Protein AF-A0A0C2ZFK3-F1 (afdb_monomer)

Organism: NCBI:txid1036808

Mean predicted aligned error: 5.64 Å

Solvent-accessible surface area (backbone atoms only — not comparable to full-atom values): 3942 Å² total; per-residue (Å²): 114,69,68,60,53,54,50,48,52,52,52,50,54,50,53,54,51,52,50,49,53,49,53,53,51,51,51,56,47,63,67,44,47,62,56,53,52,49,51,53,50,53,50,33,52,48,26,51,51,46,43,50,35,44,74,70,66,74,44,64,91,88,68,77,58,64,83,65,129

Radius of gyration: 25.93 Å; Cα contacts (8 Å, |Δi|>4): 21; chains: 1; bounding box: 47×18×72 Å

pLDDT: mean 95.39, std 4.51, range [66.12, 98.44]

Structure (mmCIF, N/CA/C/O backbone):
data_AF-A0A0C2ZFK3-F1
#
_entry.id   AF-A0A0C2ZFK3-F1
#
loop_
_atom_site.group_PDB
_atom_site.id
_atom_site.type_symbol
_atom_site.label_atom_id
_atom_site.label_alt_id
_atom_site.label_comp_id
_atom_site.label_asym_id
_atom_site.label_entity_id
_atom_site.label_seq_id
_atom_site.pdbx_PDB_ins_code
_atom_site.Cartn_x
_atom_site.Cartn_y
_atom_site.Cartn_z
_atom_site.occupancy
_atom_site.B_iso_or_equiv
_atom_site.auth_seq_id
_atom_site.auth_comp_id
_atom_site.auth_asym_id
_atom_site.auth_atom_id
_atom_site.pdbx_PDB_model_num
ATOM 1 N N . ARG A 1 1 ? 23.952 -10.527 -47.052 1.00 66.12 1 ARG A N 1
ATOM 2 C CA . ARG A 1 1 ? 24.503 -10.607 -45.674 1.00 66.12 1 ARG A CA 1
ATOM 3 C C . ARG A 1 1 ? 24.341 -9.315 -44.857 1.00 66.12 1 ARG A C 1
ATOM 5 O O . ARG A 1 1 ? 23.964 -9.419 -43.704 1.00 66.12 1 ARG A O 1
ATOM 12 N N . LYS A 1 2 ? 24.556 -8.109 -45.418 1.00 82.44 2 LYS A N 1
ATOM 13 C CA . LYS A 1 2 ? 24.380 -6.823 -44.696 1.00 82.44 2 LYS A CA 1
ATOM 14 C C . LYS A 1 2 ? 22.972 -6.630 -44.093 1.00 82.44 2 LYS A C 1
ATOM 16 O O . LYS A 1 2 ? 22.853 -6.368 -42.907 1.00 82.44 2 LYS A O 1
ATOM 21 N N . PHE A 1 3 ? 21.922 -6.867 -44.882 1.00 86.88 3 PHE A N 1
ATOM 22 C CA . PHE A 1 3 ? 20.528 -6.691 -44.446 1.00 86.88 3 PHE A CA 1
ATOM 23 C C . PHE A 1 3 ? 20.090 -7.622 -43.302 1.00 86.88 3 PHE A C 1
ATOM 25 O O . PHE A 1 3 ? 19.243 -7.257 -42.492 1.00 86.88 3 PHE A O 1
ATOM 32 N N . GLU A 1 4 ? 20.653 -8.829 -43.222 1.00 88.94 4 GLU A N 1
ATOM 33 C CA . GLU A 1 4 ? 20.360 -9.771 -42.133 1.00 88.94 4 GLU A CA 1
ATOM 34 C C . GLU A 1 4 ? 20.976 -9.303 -40.814 1.00 88.94 4 GLU A C 1
ATOM 36 O O . GLU A 1 4 ? 20.327 -9.381 -39.775 1.00 88.94 4 GLU A O 1
ATOM 41 N N . LEU A 1 5 ? 22.198 -8.762 -40.868 1.00 91.31 5 LEU A N 1
ATOM 42 C CA . LEU A 1 5 ? 22.881 -8.204 -39.701 1.00 91.31 5 LEU A CA 1
ATOM 43 C C . LEU A 1 5 ? 22.174 -6.949 -39.182 1.00 91.31 5 LEU A C 1
ATOM 45 O O . LEU A 1 5 ? 21.950 -6.845 -37.982 1.00 91.31 5 LEU A O 1
ATOM 49 N N . GLU A 1 6 ? 21.745 -6.049 -40.070 1.00 90.81 6 GLU A N 1
ATOM 50 C CA . GLU A 1 6 ? 20.968 -4.858 -39.689 1.00 90.81 6 GLU A CA 1
ATOM 51 C C . GLU A 1 6 ? 19.621 -5.234 -39.052 1.00 90.81 6 GLU A C 1
ATOM 53 O O . GLU A 1 6 ? 19.222 -4.666 -38.033 1.00 90.81 6 GLU A O 1
ATOM 58 N N . ARG A 1 7 ? 18.923 -6.235 -39.608 1.00 92.56 7 ARG A N 1
ATOM 59 C CA . ARG A 1 7 ? 17.674 -6.750 -39.026 1.00 92.56 7 ARG A CA 1
ATOM 60 C C . ARG A 1 7 ? 17.910 -7.359 -37.645 1.00 92.56 7 ARG A C 1
ATOM 62 O O . ARG A 1 7 ? 17.122 -7.109 -36.731 1.00 92.56 7 ARG A O 1
ATOM 69 N N . LEU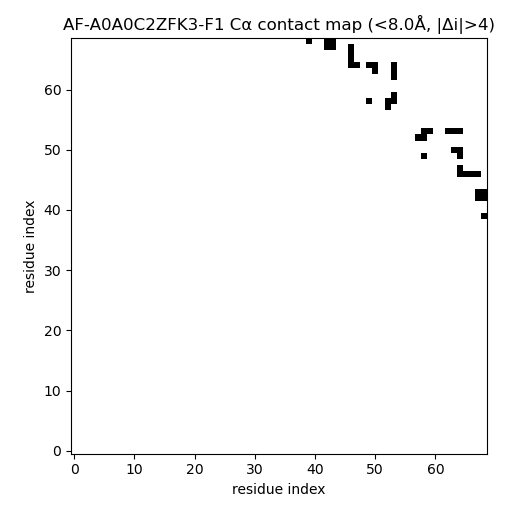 A 1 8 ? 18.975 -8.145 -37.495 1.00 93.62 8 LEU A N 1
ATOM 70 C CA . LEU A 1 8 ? 19.342 -8.759 -36.224 1.00 93.62 8 LEU A CA 1
ATOM 71 C C . LEU A 1 8 ? 19.668 -7.689 -35.177 1.00 93.62 8 LEU A C 1
ATOM 73 O O . LEU A 1 8 ? 19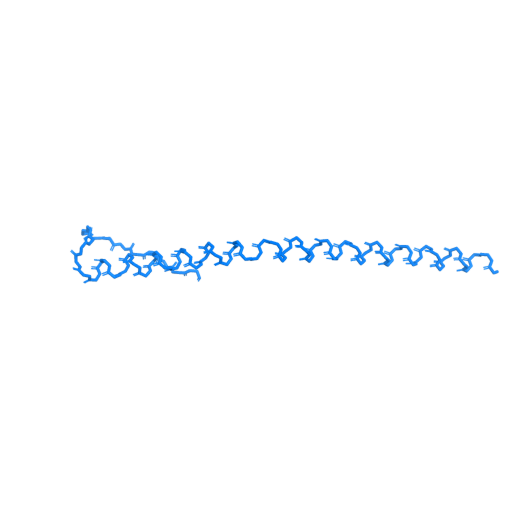.096 -7.722 -34.090 1.00 93.62 8 LEU A O 1
ATOM 77 N N . GLU A 1 9 ? 20.497 -6.703 -35.521 1.00 93.81 9 GLU A N 1
ATOM 78 C CA . GLU A 1 9 ? 20.839 -5.582 -34.642 1.00 93.81 9 GLU A CA 1
ATOM 79 C C . GLU A 1 9 ? 19.587 -4.814 -34.203 1.00 93.81 9 GLU A C 1
ATOM 81 O O . GLU A 1 9 ? 19.398 -4.550 -33.013 1.00 93.81 9 GLU A O 1
ATOM 86 N N . HIS A 1 10 ? 18.688 -4.504 -35.140 1.00 94.38 10 HIS A N 1
ATOM 87 C CA . HIS A 1 10 ? 17.443 -3.812 -34.824 1.00 94.38 10 HIS A CA 1
ATOM 88 C C . HIS A 1 10 ? 16.561 -4.626 -33.867 1.00 94.38 10 HIS A C 1
ATOM 90 O O . HIS A 1 10 ? 16.067 -4.091 -32.871 1.00 94.38 10 HIS A O 1
ATOM 96 N N . SER A 1 11 ? 16.398 -5.927 -34.131 1.00 93.00 11 SER A N 1
ATOM 97 C CA . SER A 1 11 ? 15.621 -6.817 -33.261 1.00 93.00 11 SER A CA 1
ATOM 98 C C . SER A 1 11 ? 16.228 -6.928 -31.859 1.00 93.00 11 SER A C 1
ATOM 100 O O . SER A 1 11 ? 15.500 -6.826 -30.875 1.00 93.00 11 SER A O 1
ATOM 102 N N . TYR A 1 12 ? 17.557 -7.019 -31.758 1.00 95.31 12 TYR A N 1
ATOM 103 C CA . TYR A 1 12 ? 18.281 -7.062 -30.491 1.00 95.31 12 TYR A CA 1
ATOM 104 C C 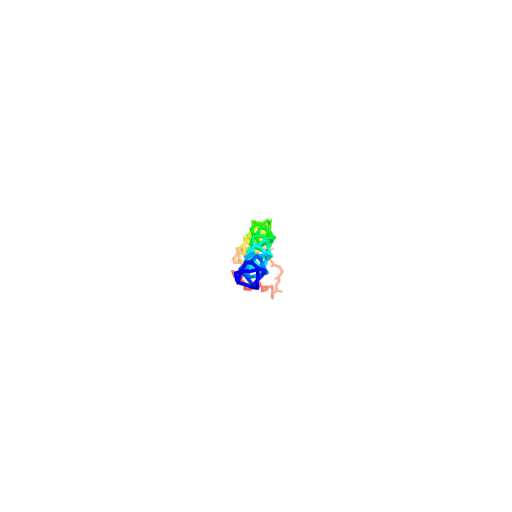. TYR A 1 12 ? 18.114 -5.764 -29.696 1.00 95.31 12 TYR A C 1
ATOM 106 O O . TYR A 1 12 ? 17.802 -5.78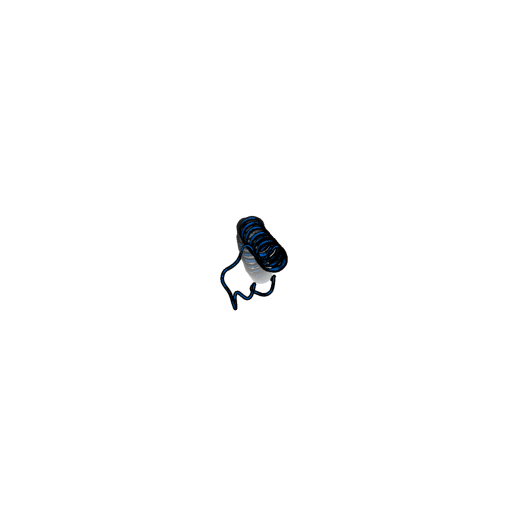5 -28.509 1.00 95.31 12 TYR A O 1
ATOM 114 N N . ARG A 1 13 ? 18.253 -4.603 -30.344 1.00 95.69 13 ARG A N 1
ATOM 115 C CA . ARG A 1 13 ? 18.032 -3.311 -29.679 1.00 95.69 13 ARG A CA 1
ATOM 116 C C . ARG A 1 13 ? 16.603 -3.184 -29.159 1.00 95.69 13 ARG A C 1
ATOM 118 O O . ARG A 1 13 ? 16.403 -2.670 -28.060 1.00 95.69 13 ARG A O 1
ATOM 125 N N . LYS A 1 14 ? 15.621 -3.668 -29.925 1.00 95.75 14 LYS A N 1
ATOM 126 C CA . LYS A 1 14 ? 14.217 -3.682 -29.505 1.00 95.75 14 LYS A CA 1
ATOM 127 C C . LYS A 1 14 ? 14.021 -4.539 -28.253 1.00 95.75 14 LYS A C 1
ATOM 129 O O . LYS A 1 14 ? 13.460 -4.037 -27.283 1.00 95.75 14 LYS A O 1
ATOM 134 N N . THR A 1 15 ? 14.529 -5.772 -28.242 1.00 96.19 15 THR A N 1
ATOM 135 C CA . THR A 1 15 ? 14.370 -6.677 -27.090 1.00 96.19 15 THR A CA 1
ATOM 136 C C . THR A 1 15 ? 15.089 -6.161 -25.845 1.00 96.19 15 THR A C 1
ATOM 138 O O . THR A 1 15 ? 14.538 -6.213 -24.748 1.00 96.19 15 THR A O 1
ATOM 141 N N . VAL A 1 16 ? 16.289 -5.592 -25.997 1.00 96.69 16 VAL A N 1
ATOM 142 C CA . VAL A 1 16 ? 17.030 -4.984 -24.881 1.00 96.69 16 VAL A CA 1
ATOM 143 C C . VAL A 1 16 ? 16.278 -3.788 -24.300 1.00 96.69 16 VAL A C 1
ATOM 145 O O . VAL A 1 16 ? 16.224 -3.634 -23.081 1.00 96.69 16 VAL A O 1
ATOM 148 N N . ASN A 1 17 ? 15.692 -2.938 -25.144 1.00 96.69 17 ASN A N 1
ATOM 149 C CA . ASN A 1 17 ? 14.915 -1.792 -24.674 1.00 96.69 17 ASN A CA 1
ATOM 150 C C . ASN A 1 17 ? 13.639 -2.226 -23.947 1.00 96.69 17 ASN A C 1
ATOM 152 O O . ASN A 1 17 ? 13.325 -1.677 -22.894 1.00 96.69 17 ASN A O 1
ATOM 156 N N . GLU A 1 18 ? 12.936 -3.227 -24.472 1.00 96.75 18 GLU A N 1
ATOM 157 C CA . GLU A 1 18 ? 11.748 -3.794 -23.832 1.00 96.75 18 GLU A CA 1
ATOM 158 C C . GLU A 1 18 ? 12.081 -4.404 -22.466 1.00 96.75 18 GLU A C 1
ATOM 160 O O . GLU A 1 18 ? 11.407 -4.110 -21.479 1.00 96.75 18 GLU A O 1
ATOM 165 N N . LYS A 1 19 ? 13.189 -5.148 -22.374 1.00 97.19 19 LYS A N 1
ATOM 166 C CA . LYS A 1 19 ? 13.683 -5.671 -21.099 1.00 97.19 19 LYS A CA 1
ATOM 167 C C . LYS A 1 19 ? 13.963 -4.552 -20.096 1.00 97.19 19 LYS A C 1
ATOM 169 O O . LYS A 1 19 ? 13.488 -4.619 -18.971 1.00 97.19 19 LYS A O 1
ATOM 174 N N . LYS A 1 20 ? 14.664 -3.489 -20.504 1.00 97.44 20 LYS A N 1
ATOM 175 C CA . LYS A 1 20 ? 14.933 -2.341 -19.620 1.00 97.44 20 LYS A CA 1
ATOM 176 C C . LYS A 1 20 ? 13.646 -1.691 -19.114 1.00 97.44 20 LYS A C 1
ATOM 178 O O . LYS A 1 20 ? 13.567 -1.344 -17.941 1.00 97.44 20 LYS A O 1
ATOM 183 N N . LEU A 1 21 ? 12.637 -1.526 -19.972 1.00 97.25 21 LEU A N 1
ATOM 184 C CA . LEU A 1 21 ? 11.336 -0.984 -19.562 1.00 97.25 21 LEU A CA 1
ATOM 185 C C . LEU A 1 21 ? 10.652 -1.876 -18.521 1.00 97.25 21 LEU A C 1
ATOM 187 O O . LEU A 1 21 ? 10.086 -1.361 -17.552 1.00 97.25 21 LEU A O 1
ATOM 191 N N . HIS A 1 22 ? 10.732 -3.195 -18.697 1.00 97.62 22 HIS A N 1
ATOM 192 C CA . HIS A 1 22 ? 10.217 -4.147 -17.721 1.00 97.62 22 HIS A CA 1
ATOM 193 C C . HIS A 1 22 ? 10.973 -4.049 -16.392 1.00 97.62 22 HIS A C 1
ATOM 195 O O . HIS A 1 22 ? 10.340 -3.823 -15.363 1.00 97.62 22 HIS A O 1
ATOM 201 N N . ASP A 1 23 ? 12.307 -4.084 -16.426 1.00 98.00 23 ASP A N 1
ATOM 202 C CA . ASP A 1 23 ? 13.168 -3.980 -15.242 1.00 98.00 23 ASP A CA 1
ATOM 203 C C . ASP A 1 23 ? 12.900 -2.670 -14.468 1.00 98.00 23 ASP A C 1
ATOM 205 O O . ASP A 1 23 ? 12.798 -2.664 -13.241 1.00 98.00 23 ASP A O 1
ATOM 209 N N . HIS A 1 24 ? 12.721 -1.544 -15.172 1.00 97.88 24 HIS A N 1
ATOM 210 C CA . HIS A 1 24 ? 12.370 -0.258 -14.557 1.00 97.88 24 HIS A CA 1
ATOM 211 C C . HIS A 1 24 ? 10.986 -0.271 -13.904 1.00 97.88 24 HIS A C 1
ATOM 213 O O . HIS A 1 24 ? 10.801 0.299 -12.822 1.00 97.88 24 HIS A O 1
ATOM 219 N N . THR A 1 25 ? 10.013 -0.906 -14.556 1.00 97.44 25 THR A N 1
ATOM 220 C CA . THR A 1 25 ? 8.656 -1.047 -14.020 1.00 97.44 25 THR A CA 1
ATOM 221 C C . THR A 1 25 ? 8.674 -1.920 -12.770 1.00 97.44 25 THR A C 1
ATOM 223 O O . THR A 1 25 ? 8.142 -1.520 -11.735 1.00 97.44 25 THR A O 1
ATOM 226 N N . GLU A 1 26 ? 9.356 -3.062 -12.829 1.00 98.00 26 GLU A N 1
ATOM 227 C CA . GLU A 1 26 ? 9.522 -3.985 -11.710 1.00 98.00 26 GLU A CA 1
ATOM 228 C C . GLU A 1 26 ? 10.216 -3.305 -10.524 1.00 98.00 26 GLU A C 1
ATOM 230 O O . GLU A 1 26 ? 9.713 -3.354 -9.402 1.00 98.00 26 GLU A O 1
ATOM 235 N N . ALA A 1 27 ? 11.320 -2.594 -10.766 1.00 97.88 27 ALA A N 1
ATOM 236 C CA . ALA A 1 27 ? 12.018 -1.836 -9.731 1.00 97.88 27 ALA A CA 1
ATOM 237 C C . ALA A 1 27 ? 11.116 -0.765 -9.095 1.00 97.88 27 ALA A C 1
ATOM 239 O O . ALA A 1 27 ? 11.106 -0.603 -7.874 1.00 97.88 27 ALA A O 1
ATOM 240 N N . SER A 1 28 ? 10.318 -0.064 -9.906 1.00 97.25 28 SER A N 1
ATOM 241 C CA . SER A 1 28 ? 9.381 0.955 -9.418 1.00 97.25 28 SER A CA 1
ATOM 242 C C . SER A 1 28 ? 8.274 0.364 -8.542 1.00 97.25 28 SER A C 1
ATOM 244 O O . SER A 1 28 ? 7.883 0.984 -7.551 1.00 97.25 28 SER A O 1
ATOM 246 N N . VAL A 1 29 ? 7.771 -0.825 -8.887 1.00 97.19 29 VAL A N 1
ATOM 247 C CA . VAL A 1 29 ? 6.782 -1.555 -8.078 1.00 97.19 29 VAL A CA 1
ATOM 248 C C . VAL A 1 29 ? 7.415 -2.019 -6.770 1.00 97.19 29 VAL A C 1
ATOM 250 O O . VAL A 1 29 ? 6.922 -1.656 -5.702 1.00 97.19 29 VAL A O 1
ATOM 253 N N . LYS A 1 30 ? 8.557 -2.712 -6.844 1.00 96.94 30 LYS A N 1
ATOM 254 C CA . LYS A 1 30 ? 9.300 -3.212 -5.675 1.00 96.94 30 LYS A CA 1
ATOM 255 C C . LYS A 1 30 ? 9.663 -2.108 -4.689 1.00 96.94 30 LYS A C 1
ATOM 257 O O . LYS A 1 30 ? 9.638 -2.321 -3.484 1.00 96.94 30 LYS A O 1
ATOM 262 N N . HIS A 1 31 ? 9.980 -0.912 -5.179 1.00 96.69 31 HIS A N 1
ATOM 263 C CA . HIS A 1 31 ? 10.289 0.223 -4.312 1.00 96.69 31 HIS A CA 1
ATOM 264 C C . HIS A 1 31 ? 9.056 0.744 -3.551 1.00 96.69 31 HIS A C 1
ATOM 266 O O . HIS A 1 31 ? 9.176 1.239 -2.430 1.00 96.69 31 HIS A O 1
ATOM 272 N N . ARG A 1 32 ? 7.859 0.664 -4.144 1.00 97.06 32 ARG A N 1
ATOM 273 C CA . ARG A 1 32 ? 6.615 1.164 -3.531 1.00 97.06 32 ARG A CA 1
ATOM 274 C C . ARG A 1 32 ? 5.935 0.140 -2.631 1.00 97.06 32 ARG A C 1
ATOM 276 O O . ARG A 1 32 ? 5.315 0.533 -1.643 1.00 97.06 32 ARG A O 1
ATOM 283 N N . GLU A 1 33 ? 6.056 -1.140 -2.959 1.00 96.19 33 GLU A N 1
ATOM 284 C CA . GLU A 1 33 ? 5.379 -2.245 -2.277 1.00 96.19 33 GLU A CA 1
ATOM 285 C C . GLU A 1 33 ? 5.564 -2.233 -0.744 1.00 96.19 33 GLU A C 1
ATOM 287 O O . GLU A 1 33 ? 4.549 -2.247 -0.045 1.00 96.19 33 GLU A O 1
ATOM 292 N N . PRO A 1 34 ? 6.775 -2.059 -0.170 1.00 97.31 34 PRO A N 1
ATOM 293 C CA . PRO A 1 34 ? 6.940 -2.008 1.285 1.00 97.31 34 PRO A CA 1
ATOM 294 C C . PRO A 1 34 ? 6.206 -0.833 1.940 1.00 97.31 34 PRO A C 1
ATOM 296 O O . PRO A 1 34 ? 5.695 -0.954 3.053 1.00 97.31 34 PRO A O 1
ATOM 299 N N . GLY A 1 35 ? 6.142 0.315 1.257 1.00 97.31 35 GLY A N 1
ATOM 300 C CA . GLY A 1 35 ? 5.432 1.496 1.744 1.00 97.31 35 GLY A CA 1
ATOM 301 C C . GLY A 1 35 ? 3.923 1.273 1.778 1.00 97.31 35 GLY A C 1
ATOM 302 O O . GLY A 1 35 ? 3.282 1.562 2.788 1.00 97.31 35 GLY A O 1
ATOM 303 N N . ILE A 1 36 ? 3.373 0.694 0.708 1.00 97.00 36 ILE A N 1
ATOM 304 C CA . ILE A 1 36 ? 1.956 0.316 0.629 1.00 97.00 36 ILE A CA 1
ATOM 305 C C . ILE A 1 36 ? 1.631 -0.715 1.714 1.00 97.00 36 ILE A C 1
ATOM 307 O O . ILE A 1 36 ? 0.682 -0.523 2.475 1.00 97.00 36 ILE A O 1
ATOM 311 N N . GLN A 1 37 ? 2.461 -1.752 1.855 1.00 98.00 37 GLN A N 1
ATOM 312 C CA . GLN A 1 37 ? 2.287 -2.789 2.870 1.00 98.00 37 GLN A CA 1
ATOM 313 C C . GLN A 1 37 ? 2.308 -2.207 4.287 1.00 98.00 37 GLN A C 1
ATOM 315 O O . GLN A 1 37 ? 1.482 -2.572 5.128 1.00 98.00 37 GLN A O 1
ATOM 320 N N . LYS A 1 38 ? 3.225 -1.271 4.560 1.00 98.25 38 LYS A N 1
ATOM 321 C CA . LYS A 1 38 ? 3.312 -0.585 5.853 1.00 98.25 38 LYS A CA 1
ATOM 322 C C . LYS A 1 38 ? 2.047 0.220 6.139 1.00 98.25 38 LYS A C 1
ATOM 324 O O . LYS A 1 38 ? 1.511 0.114 7.239 1.00 98.25 38 LYS A O 1
ATOM 329 N N . LEU A 1 39 ? 1.553 0.981 5.163 1.00 98.06 39 LEU A N 1
ATOM 330 C CA . LEU A 1 39 ? 0.327 1.770 5.309 1.00 98.06 39 LEU A CA 1
ATOM 331 C C . LEU A 1 39 ? -0.897 0.883 5.555 1.00 98.06 39 LEU A C 1
ATOM 333 O O . LEU A 1 39 ? -1.643 1.144 6.497 1.00 98.06 39 LEU A O 1
ATOM 337 N N . ALA A 1 40 ? -1.062 -0.188 4.775 1.00 98.12 40 ALA A N 1
ATOM 338 C CA . ALA A 1 40 ? -2.147 -1.152 4.957 1.00 98.12 40 ALA A CA 1
ATOM 339 C C . ALA A 1 40 ? -2.094 -1.797 6.350 1.00 98.12 40 ALA A C 1
ATOM 341 O O . ALA A 1 40 ? -3.092 -1.842 7.066 1.00 98.12 40 ALA A O 1
ATOM 342 N N . THR A 1 41 ? -0.901 -2.204 6.789 1.00 98.25 41 THR A N 1
ATOM 343 C CA . THR A 1 41 ? -0.698 -2.788 8.122 1.00 98.25 41 THR A CA 1
ATOM 344 C C . THR A 1 41 ? -1.042 -1.789 9.231 1.00 98.25 41 THR A C 1
ATOM 346 O O . THR A 1 41 ? -1.760 -2.129 10.171 1.00 98.25 41 THR A O 1
ATOM 349 N N . SER A 1 42 ? -0.574 -0.540 9.131 1.00 98.38 42 SER A N 1
ATOM 350 C CA . SER A 1 42 ? -0.899 0.518 10.095 1.00 98.38 42 SER A CA 1
ATOM 351 C C . SER A 1 42 ? -2.400 0.803 10.155 1.00 98.38 42 SER A C 1
ATOM 353 O O . SER A 1 42 ? -2.950 0.920 11.250 1.00 98.38 42 SER A O 1
ATOM 355 N N . TYR A 1 43 ? -3.064 0.870 9.001 1.00 98.44 43 TYR A N 1
ATOM 356 C CA . TYR A 1 43 ? -4.509 1.051 8.913 1.00 98.44 43 TYR A CA 1
ATOM 357 C C . TYR A 1 43 ? -5.268 -0.105 9.578 1.00 98.44 43 TYR A C 1
ATOM 359 O O . TYR A 1 43 ? -6.117 0.125 10.441 1.00 98.44 43 TYR A O 1
ATOM 367 N N . ASN A 1 44 ? -4.914 -1.349 9.253 1.00 98.06 44 ASN A N 1
ATOM 368 C CA . ASN A 1 44 ? -5.549 -2.539 9.817 1.00 98.06 44 ASN A CA 1
ATOM 369 C C . ASN A 1 44 ? -5.379 -2.598 11.341 1.00 98.06 44 ASN A C 1
ATOM 371 O O . ASN A 1 44 ? -6.339 -2.858 12.069 1.00 98.06 44 ASN A O 1
ATOM 375 N N . ASN A 1 45 ? -4.189 -2.259 11.841 1.00 98.25 45 ASN A N 1
ATOM 376 C CA . ASN A 1 45 ? -3.931 -2.158 13.277 1.00 98.25 45 ASN A CA 1
ATOM 377 C C . ASN A 1 45 ? -4.796 -1.086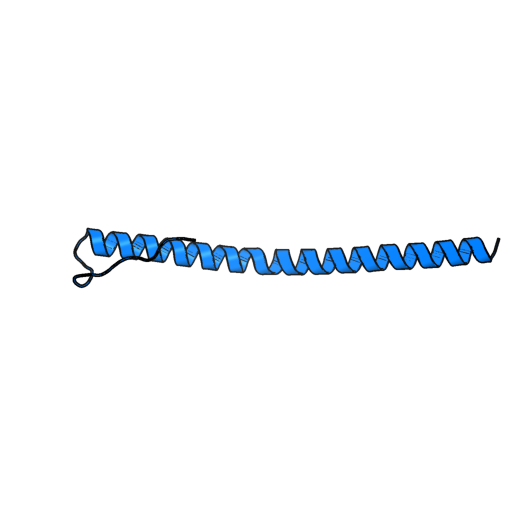 13.950 1.00 98.25 45 ASN A C 1
ATOM 379 O O . ASN A 1 45 ? -5.271 -1.302 15.066 1.00 98.25 45 ASN A O 1
ATOM 383 N N . LEU A 1 46 ? -5.025 0.054 13.292 1.00 97.88 46 LEU A N 1
ATOM 384 C CA . LEU A 1 46 ? -5.907 1.096 13.812 1.00 97.88 46 LEU A CA 1
ATOM 385 C C . LEU A 1 46 ? -7.365 0.620 13.861 1.00 97.88 46 LEU A C 1
ATOM 387 O O . LEU A 1 46 ? -8.033 0.824 14.874 1.00 97.88 46 LEU A O 1
ATOM 391 N N . CYS A 1 47 ? -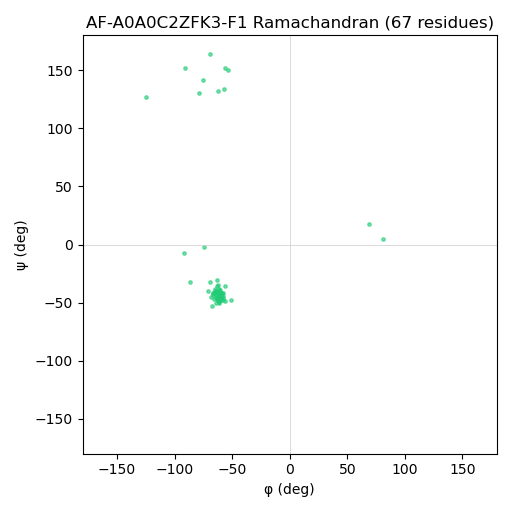7.837 -0.086 12.830 1.00 98.06 47 CYS A N 1
ATOM 392 C CA . CYS A 1 47 ? -9.181 -0.674 12.812 1.00 98.06 47 CYS A CA 1
ATOM 393 C C . CYS A 1 47 ? -9.390 -1.634 13.994 1.00 98.06 47 CYS A C 1
ATOM 395 O O . CYS A 1 47 ? -10.410 -1.574 14.685 1.00 98.06 47 CYS A O 1
ATOM 397 N N . ILE A 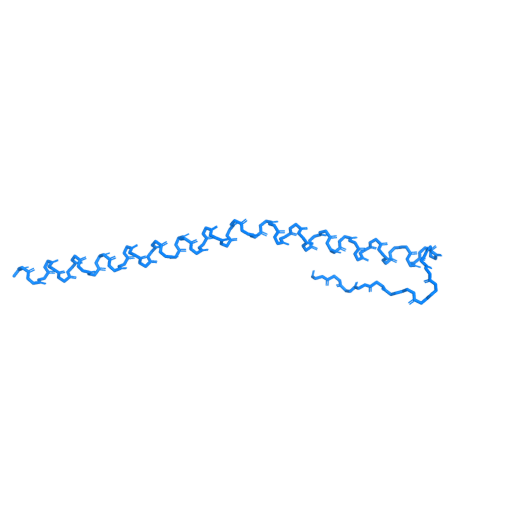1 48 ? -8.395 -2.484 14.271 1.00 97.75 48 ILE A N 1
ATOM 398 C CA . ILE A 1 48 ? -8.413 -3.414 15.408 1.00 97.75 48 ILE A CA 1
ATOM 399 C C . ILE A 1 48 ? -8.460 -2.647 16.737 1.00 97.75 48 ILE A C 1
ATOM 401 O O . ILE A 1 48 ? -9.283 -2.966 17.598 1.00 97.75 48 ILE A O 1
ATOM 405 N N . GLN A 1 49 ? -7.629 -1.614 16.899 1.00 97.19 49 GLN A N 1
ATOM 406 C CA . GLN A 1 49 ? -7.614 -0.784 18.108 1.00 97.19 49 GLN A CA 1
ATOM 407 C C . GLN A 1 49 ? -8.953 -0.078 18.338 1.00 97.19 49 GLN A C 1
ATOM 409 O O . GLN A 1 49 ? -9.484 -0.116 19.448 1.00 97.19 49 GLN A O 1
ATOM 414 N N . MET A 1 50 ? -9.544 0.507 17.294 1.00 96.81 50 MET A N 1
ATOM 415 C CA . MET A 1 50 ? -10.864 1.137 17.376 1.00 96.81 50 MET A CA 1
ATOM 416 C C . MET A 1 50 ? -11.932 0.127 17.800 1.00 96.81 50 MET A C 1
ATOM 418 O O . MET A 1 50 ? -12.719 0.404 18.705 1.00 96.81 50 MET A O 1
ATOM 422 N N . LYS A 1 51 ? -11.927 -1.072 17.207 1.00 97.12 51 LYS A N 1
ATOM 423 C CA . LYS A 1 51 ? -12.861 -2.144 17.571 1.00 97.12 51 LYS A CA 1
ATOM 424 C C . LYS A 1 51 ? -12.701 -2.567 19.032 1.00 97.12 51 LYS A C 1
ATOM 426 O O . LYS A 1 51 ? -13.702 -2.764 19.719 1.00 97.12 51 LYS A O 1
ATOM 431 N N . ALA A 1 52 ? -11.467 -2.652 19.526 1.00 97.25 52 ALA A N 1
ATOM 432 C CA . ALA A 1 52 ? -11.191 -2.950 20.927 1.00 97.25 52 ALA A CA 1
ATOM 433 C C . ALA A 1 52 ? -11.710 -1.847 21.867 1.00 97.25 52 ALA A C 1
ATOM 435 O O . ALA A 1 52 ? -12.334 -2.161 22.878 1.00 97.25 52 ALA A O 1
ATOM 436 N N . LEU A 1 53 ? -11.515 -0.568 21.529 1.00 97.19 53 LEU A N 1
ATOM 437 C CA . LEU A 1 53 ? -12.023 0.560 22.322 1.00 97.19 53 LEU A CA 1
ATOM 438 C C . LEU A 1 53 ? -13.554 0.602 22.367 1.00 97.19 53 LEU A C 1
ATOM 440 O O . LEU A 1 53 ? -14.123 0.848 23.432 1.00 97.19 53 LEU A O 1
ATOM 444 N N . ILE A 1 54 ? -14.214 0.319 21.241 1.00 96.69 54 ILE A N 1
ATOM 445 C CA . ILE A 1 54 ? -15.677 0.197 21.170 1.00 96.69 54 ILE A CA 1
ATOM 446 C C . ILE A 1 54 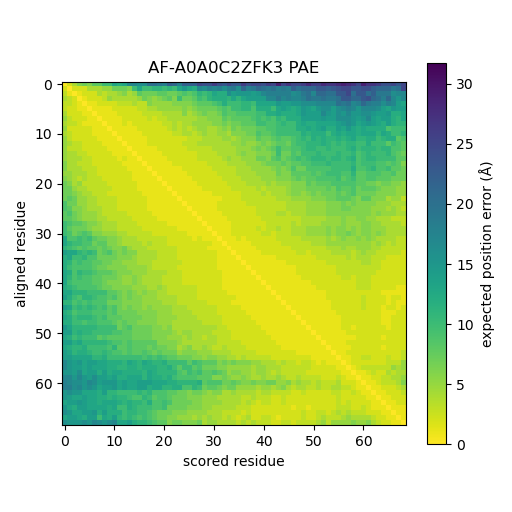? -16.151 -0.945 22.069 1.00 96.69 54 ILE A C 1
ATOM 448 O O . ILE A 1 54 ? -17.046 -0.750 22.886 1.00 96.69 54 ILE A O 1
ATOM 452 N N . HIS A 1 55 ? -15.517 -2.116 21.976 1.00 95.19 55 HIS A N 1
ATOM 453 C CA . HIS A 1 55 ? -15.881 -3.273 22.794 1.00 95.19 55 HIS A CA 1
ATOM 454 C C . HIS A 1 55 ? -15.671 -3.030 24.297 1.00 95.19 55 HIS A C 1
ATOM 456 O O . HIS A 1 55 ? -16.472 -3.471 25.113 1.00 95.19 55 HIS A O 1
ATOM 462 N N . GLN A 1 56 ? -14.628 -2.284 24.665 1.00 96.81 56 GLN A N 1
ATOM 463 C CA . GLN A 1 56 ? -14.356 -1.887 26.050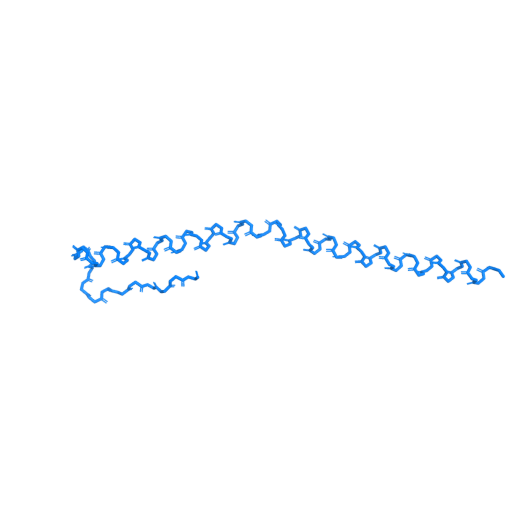 1.00 96.81 56 GLN A CA 1
ATOM 464 C C . GLN A 1 56 ? -15.292 -0.781 26.570 1.00 96.81 56 GLN A C 1
ATOM 466 O O . GLN A 1 56 ? -15.135 -0.361 27.714 1.00 96.81 56 GLN A O 1
ATOM 471 N N . GLY A 1 57 ? -16.213 -0.259 25.750 1.00 94.81 57 GLY A N 1
ATOM 472 C CA . GLY A 1 57 ? -17.098 0.849 26.128 1.00 94.81 57 GLY A CA 1
ATOM 473 C C . GLY A 1 57 ? -16.375 2.188 26.311 1.00 94.81 57 GLY A C 1
ATOM 474 O O . GLY A 1 57 ? -16.909 3.094 26.941 1.00 94.81 57 GLY A O 1
ATOM 475 N N . LYS A 1 58 ? -15.151 2.320 25.781 1.00 95.44 58 LYS A N 1
ATOM 476 C CA . LYS A 1 58 ? -14.332 3.543 25.865 1.00 95.44 58 LYS A CA 1
ATOM 477 C C . LYS A 1 58 ? -14.535 4.481 24.675 1.00 95.44 58 LYS A C 1
ATOM 479 O O . LYS A 1 58 ? -13.983 5.577 24.660 1.00 95.44 58 LYS A O 1
ATOM 484 N N . ALA A 1 59 ? -15.279 4.042 23.663 1.00 94.06 59 ALA A N 1
ATOM 485 C CA . ALA A 1 59 ? -15.624 4.856 22.508 1.00 94.06 59 ALA A CA 1
ATOM 486 C C . ALA A 1 59 ? -16.955 5.602 22.735 1.00 94.06 59 ALA A C 1
ATOM 488 O O . ALA A 1 59 ? -17.822 5.089 23.445 1.00 94.06 59 ALA A O 1
ATOM 489 N N . PRO A 1 60 ? -17.155 6.775 22.105 1.00 95.44 60 PRO A N 1
ATOM 490 C CA . PRO A 1 60 ? -18.445 7.463 22.104 1.00 95.44 60 PRO A CA 1
ATOM 491 C C . PRO A 1 60 ? -19.594 6.565 21.627 1.00 95.44 60 PRO A C 1
ATOM 493 O O . PRO A 1 60 ? -19.399 5.682 20.783 1.00 95.44 60 PRO A O 1
ATOM 496 N N . GLN A 1 61 ? -20.806 6.813 22.126 1.00 92.88 61 GLN A N 1
ATOM 497 C CA . GLN A 1 61 ? -21.990 6.047 21.739 1.00 92.88 61 GLN A CA 1
ATOM 498 C C . GLN A 1 61 ? -22.218 6.109 20.220 1.00 92.88 61 GLN A C 1
ATOM 500 O O . GLN A 1 61 ? -22.143 7.174 19.613 1.00 92.88 61 GLN A O 1
ATOM 505 N N . GLY A 1 62 ? -22.487 4.953 19.608 1.00 92.44 62 GLY A N 1
ATOM 506 C CA . GLY A 1 62 ? -22.692 4.838 18.160 1.00 92.44 62 GLY A CA 1
ATOM 507 C C . GLY A 1 62 ? -21.406 4.772 17.330 1.00 92.44 62 GLY A C 1
ATOM 508 O O . GLY A 1 62 ? -21.487 4.741 16.105 1.00 92.44 62 GLY A O 1
ATOM 509 N N . SER A 1 63 ? -20.226 4.721 17.959 1.00 95.12 63 SER A N 1
ATOM 510 C CA . SER A 1 63 ? -18.962 4.533 17.238 1.00 95.12 63 SER A CA 1
ATOM 511 C C . SER A 1 63 ? -18.923 3.184 16.515 1.00 95.12 63 SER A C 1
ATOM 513 O O . SER A 1 63 ? -19.185 2.141 17.115 1.00 95.12 63 SER A O 1
ATOM 515 N N . VAL A 1 64 ? -18.526 3.200 15.241 1.00 95.06 64 VAL A N 1
ATOM 516 C CA . VAL A 1 64 ? -18.346 2.006 14.405 1.00 95.06 64 VAL A CA 1
ATOM 517 C C . VAL A 1 64 ? -16.926 2.011 13.846 1.00 95.06 64 VAL A C 1
ATOM 519 O O . VAL A 1 64 ? -16.486 3.000 13.262 1.00 95.06 64 VAL A O 1
ATOM 522 N N . ALA A 1 65 ? -16.190 0.916 14.046 1.00 95.19 65 ALA A N 1
ATOM 523 C CA . ALA A 1 65 ? -14.859 0.762 13.469 1.00 95.19 65 ALA A CA 1
ATOM 524 C C . ALA A 1 65 ? -14.959 0.448 11.963 1.00 95.19 65 ALA A C 1
ATOM 526 O O . ALA A 1 65 ? -15.841 -0.321 11.568 1.00 95.19 65 ALA A O 1
ATOM 527 N N . PRO A 1 66 ? -14.060 0.998 11.130 1.00 96.19 66 PRO A N 1
ATOM 528 C CA . PRO A 1 66 ? -14.011 0.671 9.711 1.00 96.19 66 PRO A CA 1
ATOM 529 C C . PRO A 1 66 ? -13.529 -0.769 9.464 1.00 96.19 66 PRO A C 1
ATOM 531 O O . PRO A 1 66 ? -12.966 -1.421 10.349 1.00 96.19 66 PRO A O 1
ATOM 534 N N . LEU A 1 67 ? -13.772 -1.268 8.248 1.00 95.69 67 LEU A N 1
ATOM 535 C CA . LEU A 1 67 ? -13.338 -2.596 7.819 1.00 95.69 67 LEU A CA 1
ATOM 536 C C . LEU A 1 67 ? -11.847 -2.569 7.438 1.00 95.69 67 LEU A C 1
ATOM 538 O O . LEU A 1 67 ? -11.460 -1.706 6.652 1.00 95.69 67 LEU A O 1
ATOM 542 N N . PRO A 1 68 ? -11.023 -3.499 7.957 1.00 95.38 68 PRO A N 1
ATOM 543 C CA . PRO A 1 68 ? -9.648 -3.682 7.497 1.00 95.38 68 PRO A CA 1
ATOM 544 C C . PRO A 1 68 ? -9.571 -3.950 5.985 1.00 95.38 68 PRO A C 1
ATOM 546 O O . PRO A 1 68 ? -10.507 -4.513 5.412 1.00 95.38 68 PRO A O 1
ATOM 549 N N . ILE A 1 69 ? -8.445 -3.561 5.380 1.00 93.69 69 ILE A N 1
ATOM 550 C CA . ILE A 1 69 ? -8.070 -3.851 3.984 1.00 93.69 69 ILE A CA 1
ATOM 551 C C . ILE A 1 69 ? -7.513 -5.269 3.891 1.00 93.69 69 ILE A C 1
ATOM 553 O O . ILE A 1 69 ? -6.672 -5.619 4.757 1.00 93.69 69 ILE A O 1
#

Sequence (69 aa):
RKFELERLEHSYRKTVNEKKLHDHTEASVKHREPGIQKLATSYNNLCIQMKALIHQGKAPQGSVAPLPI

Secondary structure (DSSP, 8-state):
-HHHHHHHHHHHHHHHHHHHHHHHHHHHHHHHHHHHHHHHHHHHHHHHHHHHHHHTT-SPTT--PPPP-

Foldseek 3Di:
DVVVVVVVVVVVVVVVVVVVVVVVVVVVCVVCVVVVVVVLVVLQVVLVVQVVCVVVVNDPPPDDRDDRD